Protein AF-X0YVW0-F1 (afdb_monomer_lite)

pLDDT: mean 87.07, std 10.6, range [51.91, 97.06]

Structure (mmCIF, N/CA/C/O backbone):
data_A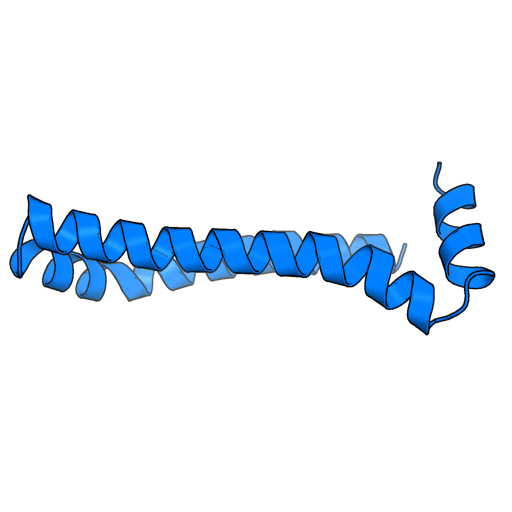F-X0YVW0-F1
#
_entry.id   AF-X0YVW0-F1
#
loop_
_atom_site.group_PDB
_atom_site.id
_atom_site.type_symbol
_atom_site.label_atom_id
_atom_site.label_alt_id
_atom_site.label_comp_id
_atom_site.label_asym_id
_atom_site.label_entity_id
_atom_site.label_seq_id
_atom_site.pdbx_PDB_ins_code
_atom_site.Cartn_x
_atom_site.Cartn_y
_atom_site.Cartn_z
_atom_site.occupancy
_atom_site.B_iso_or_equiv
_atom_site.auth_seq_id
_atom_site.auth_comp_id
_atom_site.auth_asym_id
_atom_site.auth_atom_id
_atom_site.pdbx_PDB_model_num
ATOM 1 N N . MET A 1 1 ? 22.243 6.585 -20.067 1.00 51.91 1 MET A N 1
ATOM 2 C CA . MET A 1 1 ? 21.405 5.776 -19.148 1.00 51.91 1 MET A CA 1
ATOM 3 C C . MET A 1 1 ? 20.460 4.804 -19.865 1.00 51.91 1 MET A C 1
ATOM 5 O O . MET A 1 1 ? 20.396 3.664 -19.428 1.00 51.91 1 MET A O 1
ATOM 9 N N . HIS A 1 2 ? 19.753 5.173 -20.948 1.00 53.84 2 HIS A N 1
ATOM 10 C CA . HIS A 1 2 ? 18.880 4.223 -21.676 1.00 53.84 2 HIS A CA 1
ATOM 11 C C . HIS A 1 2 ? 19.657 3.061 -22.334 1.00 53.84 2 HIS A C 1
ATOM 13 O O . HIS A 1 2 ? 19.241 1.910 -22.221 1.00 53.84 2 HIS A O 1
ATOM 19 N N . ASP A 1 3 ? 20.836 3.335 -22.901 1.00 61.22 3 ASP A N 1
ATOM 20 C CA . ASP A 1 3 ? 21.702 2.320 -23.527 1.00 61.22 3 ASP A CA 1
ATOM 21 C C . ASP A 1 3 ? 22.229 1.245 -22.567 1.00 61.22 3 ASP A C 1
ATOM 23 O O . ASP A 1 3 ? 22.425 0.102 -22.969 1.00 61.22 3 ASP A O 1
ATOM 27 N N . GLU A 1 4 ? 22.460 1.572 -21.293 1.00 64.81 4 GLU A N 1
ATOM 28 C CA . GLU A 1 4 ? 22.981 0.603 -20.320 1.00 64.81 4 GLU A CA 1
ATOM 29 C C . GLU A 1 4 ? 21.915 -0.401 -19.889 1.00 64.81 4 GLU A C 1
ATOM 31 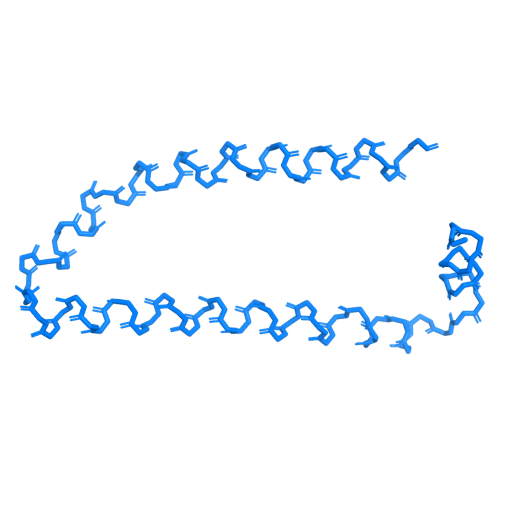O O . GLU A 1 4 ? 22.200 -1.594 -19.821 1.00 64.81 4 GLU A O 1
ATOM 36 N N . ARG A 1 5 ? 20.668 0.046 -19.670 1.00 67.56 5 ARG A N 1
ATOM 37 C CA . ARG A 1 5 ? 19.545 -0.871 -19.417 1.00 67.56 5 ARG A CA 1
ATOM 38 C C . ARG A 1 5 ? 19.285 -1.765 -20.622 1.00 67.56 5 ARG A C 1
ATOM 40 O O . ARG A 1 5 ? 19.117 -2.961 -20.435 1.00 67.56 5 ARG A O 1
ATOM 47 N N . GLN A 1 6 ? 19.295 -1.214 -21.836 1.00 66.31 6 GLN A N 1
ATOM 48 C CA . GLN A 1 6 ? 19.115 -1.991 -23.068 1.00 66.31 6 GLN A CA 1
ATOM 49 C C . GLN A 1 6 ? 20.227 -3.040 -23.235 1.00 66.31 6 GLN A C 1
ATOM 51 O O . GLN A 1 6 ? 19.934 -4.212 -23.454 1.00 66.31 6 GLN A O 1
ATOM 56 N N . LYS A 1 7 ? 21.496 -2.666 -23.015 1.00 65.31 7 LYS A N 1
ATOM 57 C CA . LYS A 1 7 ? 22.628 -3.612 -23.018 1.00 65.31 7 LYS A CA 1
ATOM 58 C C . LYS A 1 7 ? 22.524 -4.671 -21.921 1.00 65.31 7 LYS A C 1
ATOM 60 O O . LYS A 1 7 ? 22.908 -5.810 -22.169 1.00 65.31 7 LYS A O 1
ATOM 65 N N . MET A 1 8 ? 22.014 -4.321 -20.740 1.00 70.31 8 MET A N 1
ATOM 66 C CA . MET A 1 8 ? 21.820 -5.254 -19.625 1.00 70.31 8 MET A CA 1
ATOM 67 C C . MET A 1 8 ? 20.686 -6.249 -19.912 1.00 70.31 8 MET A C 1
ATOM 69 O O . MET A 1 8 ? 20.859 -7.443 -19.694 1.00 70.31 8 MET A O 1
ATOM 73 N N . LEU A 1 9 ? 19.562 -5.776 -20.461 1.00 73.94 9 LEU A N 1
ATOM 74 C CA . LEU A 1 9 ? 18.433 -6.617 -20.873 1.00 73.94 9 LEU A CA 1
ATOM 75 C C . LEU A 1 9 ? 18.798 -7.542 -22.051 1.00 73.94 9 LEU A C 1
ATOM 77 O O . LEU A 1 9 ? 18.309 -8.666 -22.108 1.00 73.94 9 LEU A O 1
ATOM 81 N N . ALA A 1 10 ? 19.653 -7.082 -22.974 1.00 69.19 10 ALA A N 1
ATOM 82 C CA . ALA A 1 10 ? 20.040 -7.825 -24.176 1.00 69.19 10 ALA A CA 1
ATOM 83 C C . ALA A 1 10 ? 21.198 -8.823 -23.969 1.00 69.19 10 ALA A C 1
ATOM 85 O O . ALA A 1 10 ? 21.259 -9.817 -24.688 1.00 69.19 10 ALA A O 1
ATOM 86 N N . ASN A 1 11 ? 22.119 -8.574 -23.024 1.00 68.88 11 ASN A N 1
ATOM 87 C CA . ASN A 1 11 ? 23.340 -9.383 -22.857 1.00 68.88 11 ASN A CA 1
ATOM 88 C C . ASN A 1 11 ? 23.403 -10.218 -21.562 1.00 68.88 11 ASN A C 1
ATOM 90 O O . ASN A 1 11 ? 24.230 -11.129 -21.486 1.00 68.88 11 ASN A O 1
ATOM 94 N N . GLU A 1 12 ? 22.590 -9.944 -20.531 1.00 75.69 12 GLU A N 1
ATOM 95 C CA . GLU A 1 12 ? 22.568 -10.793 -19.327 1.00 75.69 12 GLU A CA 1
ATOM 96 C C . GLU A 1 12 ? 21.730 -12.068 -19.538 1.00 75.69 12 GLU A C 1
ATOM 98 O O . GLU A 1 12 ? 20.722 -12.086 -20.244 1.00 75.69 12 GLU A O 1
ATOM 103 N N . ARG A 1 13 ? 22.121 -13.164 -18.870 1.00 80.44 13 ARG A N 1
ATOM 104 C CA . ARG A 1 13 ? 21.315 -14.393 -18.830 1.00 80.44 13 ARG A CA 1
ATOM 105 C C . ARG A 1 13 ? 19.960 -14.093 -18.188 1.00 80.44 13 ARG A C 1
ATOM 107 O O 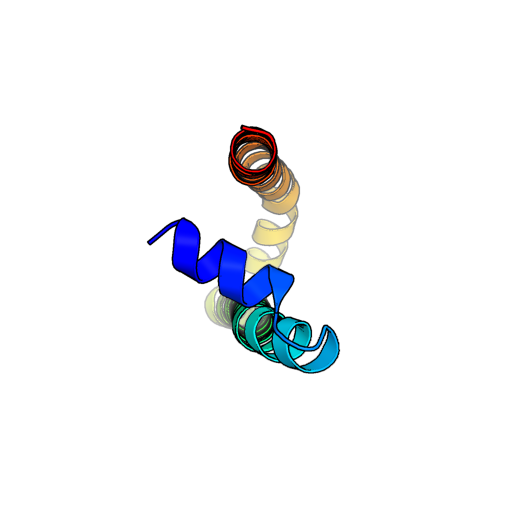. ARG A 1 13 ? 19.915 -13.557 -17.082 1.00 80.44 13 ARG A O 1
ATOM 114 N N . ILE A 1 14 ? 18.880 -14.543 -18.832 1.00 79.88 14 ILE A N 1
ATOM 115 C CA . ILE A 1 14 ? 17.483 -14.336 -18.402 1.00 79.88 14 ILE A CA 1
ATOM 116 C C . ILE A 1 14 ? 17.296 -14.625 -16.903 1.00 79.88 14 ILE A C 1
ATOM 118 O O . ILE A 1 14 ? 16.669 -13.840 -16.204 1.00 79.88 14 ILE A O 1
ATOM 122 N N . GLY A 1 15 ? 17.899 -15.700 -16.380 1.00 79.62 15 GLY A N 1
ATOM 123 C CA . GLY A 1 15 ? 17.814 -16.048 -14.957 1.00 79.62 15 GLY A CA 1
ATOM 124 C C . GLY A 1 15 ? 18.394 -14.985 -14.012 1.00 79.62 15 GLY A C 1
ATOM 125 O O . GLY A 1 15 ? 17.746 -14.623 -13.035 1.00 79.62 15 GLY A O 1
ATOM 126 N N . THR A 1 16 ? 19.581 -14.447 -14.304 1.00 81.94 16 THR A N 1
ATOM 127 C CA . THR A 1 16 ? 20.221 -13.403 -13.482 1.00 81.94 16 THR A CA 1
ATOM 128 C C . THR A 1 16 ? 19.425 -12.104 -13.533 1.00 81.94 16 THR A C 1
ATOM 130 O O . THR A 1 16 ? 19.200 -11.468 -12.505 1.00 81.94 16 THR A O 1
ATOM 133 N N . LEU A 1 17 ? 18.940 -11.754 -14.723 1.00 82.75 17 LEU A N 1
ATOM 134 C CA . LEU A 1 17 ? 18.162 -10.547 -14.956 1.00 82.75 17 LEU A CA 1
ATOM 135 C C . LEU A 1 17 ? 16.805 -10.593 -14.237 1.00 82.75 17 LEU A C 1
ATOM 137 O O . LEU A 1 17 ? 16.411 -9.617 -13.595 1.00 82.75 17 LEU A O 1
ATOM 141 N N . LEU A 1 18 ? 16.128 -11.746 -14.285 1.00 84.88 18 LEU A N 1
ATOM 142 C CA . LEU A 1 18 ? 14.900 -11.992 -13.535 1.00 84.88 18 LEU A CA 1
ATOM 143 C C . LEU A 1 18 ? 15.138 -11.830 -12.040 1.00 84.88 18 LEU A C 1
ATOM 145 O O . LEU A 1 18 ? 14.403 -11.083 -11.413 1.00 84.88 18 LEU A O 1
ATOM 149 N N . TRP A 1 19 ? 16.176 -12.439 -11.466 1.00 87.88 19 TRP A N 1
ATOM 150 C CA . TRP A 1 19 ? 16.473 -12.269 -10.040 1.00 87.88 19 TRP A CA 1
ATOM 151 C C . TRP A 1 19 ? 16.789 -10.814 -9.673 1.00 87.88 19 TRP A C 1
ATOM 153 O O . TRP A 1 19 ? 16.278 -10.317 -8.672 1.00 87.88 19 TRP A O 1
ATOM 163 N N . LYS A 1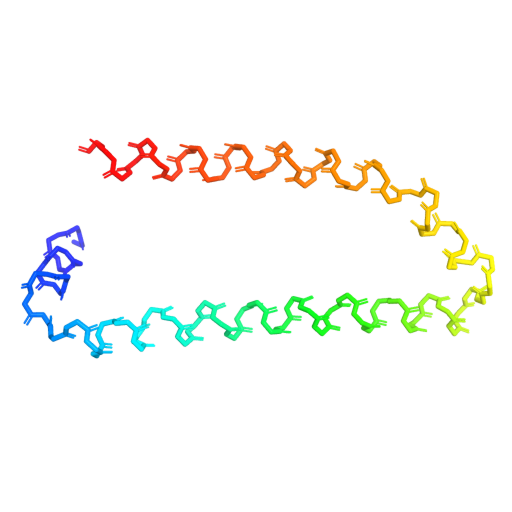 20 ? 17.559 -10.104 -10.502 1.00 84.62 20 LYS A N 1
ATOM 164 C CA . LYS A 1 20 ? 17.961 -8.703 -10.281 1.00 84.62 20 LYS A CA 1
ATOM 165 C C . LYS A 1 20 ? 16.779 -7.724 -10.296 1.00 84.62 20 LYS A C 1
ATOM 167 O O . LYS A 1 20 ? 16.839 -6.699 -9.623 1.00 84.62 20 LYS A O 1
ATOM 172 N N . LEU A 1 21 ? 15.713 -8.038 -11.035 1.00 87.44 21 LEU A N 1
ATOM 173 C CA . LEU A 1 21 ? 14.486 -7.232 -11.112 1.00 87.44 21 LEU A CA 1
ATOM 174 C C . LEU A 1 21 ? 13.383 -7.730 -10.163 1.00 87.44 21 LEU A C 1
ATOM 176 O O . LEU A 1 21 ? 12.705 -6.928 -9.523 1.00 87.44 21 LEU A O 1
ATOM 180 N N . ALA A 1 22 ? 13.213 -9.045 -10.042 1.00 89.19 22 ALA A N 1
ATOM 181 C CA . ALA A 1 22 ? 12.156 -9.667 -9.253 1.00 89.19 22 ALA A CA 1
ATOM 182 C C . ALA A 1 22 ? 12.426 -9.609 -7.748 1.00 89.19 22 ALA A C 1
ATOM 184 O O . ALA A 1 22 ? 11.471 -9.468 -6.994 1.00 89.19 22 ALA A O 1
ATOM 185 N N . LEU A 1 23 ? 13.684 -9.667 -7.288 1.00 92.31 23 LEU A N 1
ATOM 186 C CA . LEU A 1 23 ? 13.999 -9.485 -5.863 1.00 92.31 23 LEU A CA 1
ATOM 187 C C . LEU A 1 23 ? 13.543 -8.123 -5.328 1.00 92.31 23 LEU A C 1
ATOM 189 O O . LEU A 1 23 ? 12.763 -8.107 -4.377 1.00 92.31 23 LEU A O 1
ATOM 193 N N . PRO A 1 24 ? 13.973 -6.983 -5.903 1.00 89.69 24 PRO A N 1
ATOM 194 C CA . PRO A 1 24 ? 13.554 -5.683 -5.392 1.00 89.69 24 PRO A CA 1
ATOM 195 C C . PRO A 1 24 ? 12.042 -5.466 -5.531 1.00 89.69 24 PRO A C 1
ATOM 197 O O . PRO A 1 24 ? 11.418 -4.957 -4.601 1.00 89.69 24 PRO A O 1
ATOM 200 N N . ALA A 1 25 ? 11.432 -5.910 -6.637 1.00 92.19 25 ALA A N 1
ATOM 201 C CA . ALA A 1 25 ? 9.979 -5.849 -6.801 1.00 92.19 25 ALA A CA 1
ATOM 202 C C . ALA A 1 25 ? 9.243 -6.708 -5.755 1.00 92.19 25 ALA A C 1
ATOM 204 O O . ALA A 1 25 ? 8.299 -6.244 -5.119 1.00 92.19 25 ALA A O 1
ATOM 205 N N . GLY A 1 26 ? 9.710 -7.936 -5.525 1.00 95.31 26 GLY A N 1
ATOM 206 C CA . GLY A 1 26 ? 9.137 -8.875 -4.565 1.00 95.31 26 GLY A CA 1
ATOM 207 C C . GLY A 1 26 ? 9.250 -8.390 -3.122 1.00 95.31 26 GLY A C 1
ATOM 208 O O . GLY A 1 26 ? 8.276 -8.477 -2.380 1.00 95.31 26 GLY A O 1
ATOM 209 N N . ILE A 1 27 ? 10.388 -7.804 -2.734 1.00 96.12 27 ILE A N 1
ATOM 210 C CA . ILE A 1 27 ? 10.552 -7.175 -1.414 1.00 96.12 27 ILE A CA 1
ATOM 211 C C . ILE A 1 27 ? 9.565 -6.013 -1.256 1.00 96.12 27 ILE A C 1
ATOM 213 O O . ILE A 1 27 ? 8.908 -5.910 -0.223 1.00 96.12 27 ILE A O 1
ATOM 217 N N . GLY A 1 28 ? 9.408 -5.173 -2.284 1.00 95.25 28 GLY A N 1
ATOM 218 C CA . GLY A 1 28 ? 8.431 -4.082 -2.266 1.00 95.25 28 GLY A CA 1
ATOM 219 C C . GLY A 1 28 ? 6.999 -4.584 -2.060 1.00 95.25 28 GLY A C 1
ATOM 220 O O . GLY A 1 28 ? 6.281 -4.080 -1.196 1.00 95.25 28 GLY A O 1
ATOM 221 N N . MET A 1 29 ? 6.608 -5.632 -2.788 1.00 95.12 29 MET A N 1
ATOM 222 C CA . MET A 1 29 ? 5.294 -6.263 -2.626 1.00 95.12 29 MET A CA 1
ATOM 223 C C . MET A 1 29 ? 5.122 -6.909 -1.245 1.00 95.12 29 MET A C 1
ATOM 225 O O . MET A 1 29 ? 4.046 -6.818 -0.656 1.00 95.12 29 MET A O 1
ATOM 229 N N . PHE A 1 30 ? 6.176 -7.513 -0.696 1.00 96.56 30 PHE A N 1
ATOM 230 C CA . PHE A 1 30 ? 6.158 -8.109 0.638 1.00 96.56 30 PHE A CA 1
ATOM 231 C C . PHE A 1 30 ? 5.954 -7.058 1.735 1.00 96.56 30 PHE A C 1
ATOM 233 O O . PHE A 1 30 ? 5.089 -7.221 2.595 1.00 96.56 30 PHE A O 1
ATOM 240 N N . VAL A 1 31 ? 6.690 -5.944 1.677 1.00 96.75 31 VAL A N 1
ATOM 241 C CA . VAL A 1 31 ? 6.528 -4.829 2.624 1.00 96.75 31 VAL A CA 1
ATOM 242 C C . VAL A 1 31 ? 5.128 -4.222 2.513 1.00 96.75 31 VAL A C 1
ATOM 244 O O . VAL A 1 31 ? 4.502 -3.936 3.531 1.00 96.75 31 VAL A O 1
ATOM 247 N N . MET A 1 32 ? 4.596 -4.085 1.296 1.00 94.56 32 MET A N 1
ATOM 248 C CA . MET A 1 32 ? 3.229 -3.606 1.080 1.00 94.56 32 MET A CA 1
ATOM 249 C C . MET A 1 32 ? 2.182 -4.552 1.688 1.00 94.56 32 MET A C 1
ATOM 251 O O . MET A 1 32 ? 1.217 -4.095 2.300 1.00 94.56 32 MET A O 1
ATOM 255 N N . ALA A 1 33 ? 2.365 -5.867 1.569 1.00 94.56 33 ALA A N 1
ATOM 256 C CA . ALA A 1 33 ? 1.482 -6.838 2.211 1.00 94.56 33 ALA A CA 1
ATOM 257 C C . ALA A 1 33 ? 1.556 -6.743 3.745 1.00 94.56 33 ALA A C 1
ATOM 259 O O . ALA A 1 33 ? 0.518 -6.715 4.406 1.00 94.56 33 ALA A O 1
ATOM 260 N N . LEU A 1 34 ? 2.764 -6.611 4.309 1.00 97.06 34 LEU A N 1
ATOM 261 C CA . LEU A 1 34 ? 2.948 -6.400 5.748 1.00 97.06 34 LEU A CA 1
ATOM 262 C C . LEU A 1 34 ? 2.269 -5.117 6.233 1.00 97.06 34 LEU A C 1
ATOM 264 O O . LEU A 1 34 ? 1.630 -5.142 7.281 1.00 97.06 34 LEU A O 1
ATOM 268 N N . TYR A 1 35 ? 2.354 -4.026 5.467 1.00 93.81 35 TYR A N 1
ATOM 269 C CA . TYR A 1 35 ? 1.658 -2.778 5.782 1.00 93.81 35 TYR A CA 1
ATOM 270 C C . TYR A 1 35 ? 0.146 -2.996 5.931 1.00 93.81 35 TYR A C 1
ATOM 272 O O . TYR A 1 35 ? -0.417 -2.588 6.939 1.00 93.81 35 TYR A O 1
ATOM 280 N N . ASN A 1 36 ? -0.494 -3.711 5.000 1.00 91.75 36 ASN A N 1
ATOM 281 C CA . ASN A 1 36 ? -1.935 -3.993 5.079 1.00 91.75 36 ASN A CA 1
ATOM 282 C C . ASN A 1 36 ? -2.307 -4.840 6.312 1.00 91.75 36 ASN A C 1
ATOM 284 O O . ASN A 1 36 ? -3.338 -4.605 6.947 1.00 91.75 36 ASN A O 1
ATOM 288 N N . VAL A 1 37 ? -1.469 -5.821 6.669 1.00 93.81 37 VAL A N 1
ATOM 289 C CA . VAL A 1 37 ? -1.682 -6.665 7.858 1.00 93.81 37 VAL A CA 1
ATOM 290 C C . VAL A 1 37 ? -1.553 -5.840 9.136 1.00 93.81 37 VAL A C 1
ATOM 292 O O . VAL A 1 37 ? -2.428 -5.901 9.999 1.00 93.81 37 VAL A O 1
ATOM 295 N N . VAL A 1 38 ? -0.478 -5.059 9.254 1.00 94.81 38 VAL A N 1
ATOM 296 C CA . VAL A 1 38 ? -0.225 -4.209 10.422 1.00 94.81 38 VAL A CA 1
ATOM 297 C C . VAL A 1 38 ? -1.320 -3.154 10.561 1.00 94.81 38 VAL A C 1
ATOM 299 O O . VAL A 1 38 ? -1.841 -2.994 11.658 1.00 94.81 38 VAL A O 1
ATOM 302 N N . ASP A 1 39 ? -1.726 -2.501 9.472 1.00 91.38 39 ASP A N 1
ATOM 303 C CA . ASP A 1 39 ? -2.806 -1.508 9.462 1.00 91.38 39 ASP A CA 1
ATOM 304 C C . ASP A 1 39 ? -4.120 -2.092 10.006 1.00 91.38 39 ASP A C 1
ATOM 306 O O . ASP A 1 39 ? -4.709 -1.557 10.946 1.00 91.38 39 ASP A O 1
ATOM 310 N N . THR A 1 40 ? -4.511 -3.274 9.522 1.00 88.50 40 THR A N 1
ATOM 311 C CA . THR A 1 40 ? -5.732 -3.953 9.984 1.00 88.50 40 THR A CA 1
ATOM 312 C C . THR A 1 40 ? -5.647 -4.350 11.462 1.00 88.50 40 THR A C 1
ATOM 314 O O . THR A 1 40 ? -6.619 -4.177 12.202 1.00 88.50 40 THR A O 1
ATOM 317 N N . ILE A 1 41 ? -4.496 -4.862 11.920 1.00 92.00 41 ILE A N 1
ATOM 318 C CA . ILE A 1 41 ? -4.283 -5.225 13.333 1.00 92.00 41 ILE A CA 1
ATOM 319 C C . ILE A 1 41 ? -4.347 -3.981 14.222 1.00 92.00 41 ILE A C 1
ATOM 321 O O . ILE A 1 41 ? -5.033 -4.002 15.243 1.00 92.00 41 ILE A O 1
ATOM 325 N N . PHE A 1 42 ? -3.677 -2.895 13.833 1.00 92.94 42 PHE A N 1
ATOM 326 C CA . PHE A 1 42 ? -3.685 -1.640 14.583 1.00 92.94 42 PHE A CA 1
ATOM 327 C C . PHE A 1 42 ? -5.092 -1.055 14.669 1.00 92.94 42 PHE A C 1
ATOM 329 O O . PHE A 1 42 ? -5.536 -0.699 15.759 1.00 92.94 42 PHE A O 1
ATOM 336 N N . ILE A 1 43 ? -5.831 -1.011 13.560 1.00 90.00 43 ILE A N 1
ATOM 337 C CA . ILE A 1 43 ? -7.218 -0.528 13.553 1.00 90.00 43 ILE A CA 1
ATOM 338 C C . ILE A 1 43 ? -8.101 -1.424 14.429 1.00 90.00 43 ILE A C 1
ATOM 340 O O . ILE A 1 43 ? -8.893 -0.921 15.228 1.00 90.00 43 ILE A O 1
ATOM 344 N N . GLY A 1 44 ? -7.922 -2.744 14.349 1.00 89.69 44 GLY A N 1
ATOM 345 C CA . GLY A 1 44 ? -8.627 -3.704 15.195 1.00 89.69 44 GLY A CA 1
ATOM 346 C C . GLY A 1 44 ? -8.318 -3.556 16.687 1.00 89.69 44 GLY A C 1
ATOM 347 O O . GLY A 1 44 ? -9.213 -3.735 17.506 1.00 89.69 44 GLY A O 1
ATOM 348 N N . GLN A 1 45 ? -7.089 -3.195 17.060 1.00 89.88 45 GLN A N 1
ATOM 349 C CA . GLN A 1 45 ? -6.694 -2.998 18.459 1.00 89.88 45 GLN A CA 1
ATOM 350 C C . GLN A 1 45 ? -7.084 -1.620 19.010 1.00 89.88 45 GLN A C 1
ATOM 352 O O . GLN A 1 45 ? -7.475 -1.521 20.170 1.00 89.88 45 GLN A O 1
ATOM 357 N N . VAL A 1 46 ? -6.982 -0.562 18.200 1.00 86.06 46 VAL A N 1
ATOM 358 C CA . VAL A 1 46 ? -7.226 0.827 18.627 1.00 86.06 46 VAL A CA 1
ATOM 359 C C . VAL A 1 46 ? -8.712 1.186 18.577 1.00 86.06 46 VAL A C 1
ATOM 361 O O . VAL A 1 46 ? -9.210 1.863 19.473 1.00 86.06 46 VAL A O 1
ATOM 364 N N . VAL A 1 47 ? -9.427 0.744 17.540 1.00 88.00 47 VAL A N 1
ATOM 365 C CA . VAL A 1 47 ? -10.840 1.099 17.299 1.00 88.00 47 VAL A CA 1
ATOM 366 C C . VAL A 1 47 ? -11.779 -0.080 17.579 1.00 88.00 47 VAL A C 1
ATOM 368 O O . VAL A 1 47 ? -12.971 0.111 17.828 1.00 88.00 47 VAL A O 1
ATOM 371 N N . GLY A 1 48 ? -11.270 -1.314 17.570 1.00 87.44 48 GLY A N 1
ATOM 372 C CA . GLY A 1 48 ? -12.086 -2.507 17.781 1.00 87.44 48 GLY A CA 1
ATOM 373 C C . GLY A 1 48 ? -12.907 -2.891 16.549 1.00 87.44 48 GLY A C 1
ATOM 374 O O . GLY A 1 48 ? -12.639 -2.479 15.418 1.00 87.44 48 GLY A O 1
ATOM 375 N N . THR A 1 49 ? -13.959 -3.677 16.770 1.00 89.75 49 THR A N 1
ATOM 376 C CA . THR A 1 49 ? -14.818 -4.236 15.711 1.00 89.75 49 THR A CA 1
ATOM 377 C C . THR A 1 49 ? -15.461 -3.166 14.820 1.00 89.75 49 THR A C 1
ATOM 379 O O . THR A 1 49 ? -15.645 -3.389 13.625 1.00 89.75 49 THR A O 1
ATOM 382 N N . LEU A 1 50 ? -15.756 -1.984 15.373 1.00 90.44 50 LEU A N 1
ATOM 383 C CA . LEU A 1 50 ? -16.298 -0.841 14.627 1.00 90.44 50 LEU A CA 1
ATOM 384 C C . LEU A 1 50 ? -15.318 -0.321 13.563 1.00 90.44 50 LEU A C 1
ATOM 386 O O . LEU A 1 50 ? -15.746 0.030 12.465 1.00 90.44 50 LEU A O 1
ATOM 390 N N . GLY A 1 51 ? -14.013 -0.323 13.849 1.00 88.50 51 GLY A N 1
ATOM 391 C CA . GLY A 1 51 ? -12.984 0.096 12.892 1.00 88.50 51 GLY A CA 1
ATOM 392 C C . GLY A 1 51 ? -12.859 -0.870 11.717 1.00 88.50 51 GLY A C 1
ATOM 393 O O . GLY A 1 51 ? -12.809 -0.447 10.565 1.00 88.50 51 GLY A O 1
ATOM 394 N N . ILE A 1 52 ? -12.907 -2.174 11.996 1.00 89.44 52 ILE A N 1
ATOM 395 C CA . ILE A 1 52 ? -12.870 -3.222 10.963 1.00 89.44 52 ILE A CA 1
ATOM 396 C C . ILE A 1 52 ? -14.141 -3.187 10.094 1.00 89.44 52 ILE A C 1
ATOM 398 O O . ILE A 1 52 ? -14.073 -3.337 8.869 1.00 89.44 52 ILE A O 1
ATOM 402 N N . ALA A 1 53 ? -15.305 -2.929 10.698 1.00 91.31 53 ALA A N 1
ATOM 403 C CA . ALA A 1 53 ? -16.543 -2.721 9.951 1.00 91.31 53 ALA A CA 1
ATOM 404 C C . ALA A 1 53 ? -16.446 -1.488 9.032 1.00 91.31 53 ALA A C 1
ATOM 406 O O . ALA A 1 53 ? -16.822 -1.560 7.862 1.00 91.31 53 ALA A O 1
ATOM 407 N N . GLY A 1 54 ? -15.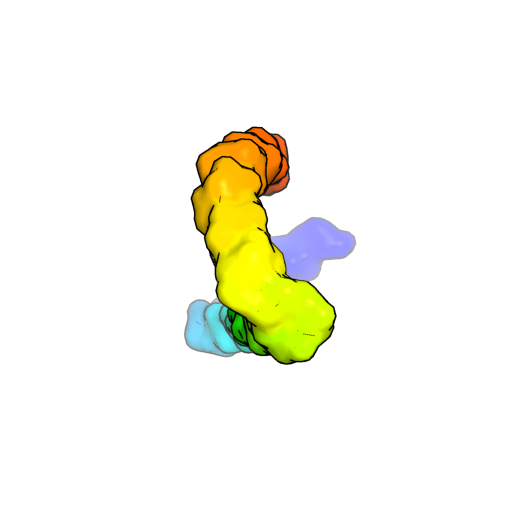869 -0.388 9.528 1.00 91.25 54 GLY A N 1
ATOM 408 C CA . GLY A 1 54 ? -15.594 0.814 8.737 1.00 91.25 54 GLY A CA 1
ATOM 409 C C . GLY A 1 54 ? -14.673 0.551 7.542 1.00 91.25 54 GLY A C 1
ATOM 410 O O . GLY A 1 54 ? -15.001 0.955 6.426 1.00 91.25 54 GLY A O 1
ATOM 411 N N . LEU A 1 55 ? -13.578 -0.194 7.740 1.00 90.44 55 LEU A N 1
ATOM 412 C CA . LEU A 1 55 ? -12.678 -0.615 6.655 1.00 90.44 55 LEU A CA 1
ATOM 413 C C . LEU A 1 55 ? -13.432 -1.349 5.541 1.00 90.44 55 LEU A C 1
ATOM 415 O O . LEU A 1 55 ? -13.254 -1.051 4.362 1.00 90.44 55 LEU A O 1
ATOM 419 N N . THR A 1 56 ? -14.323 -2.265 5.917 1.00 89.75 56 THR A N 1
ATOM 420 C CA . THR A 1 56 ? -15.109 -3.055 4.958 1.00 89.75 56 THR A CA 1
ATOM 421 C C . THR A 1 56 ? -16.061 -2.178 4.139 1.00 89.75 56 THR A C 1
ATOM 423 O O . THR A 1 56 ? -16.218 -2.390 2.938 1.00 89.75 56 THR A O 1
ATOM 426 N N . ILE A 1 57 ? -16.669 -1.162 4.763 1.00 95.06 57 ILE A N 1
ATOM 427 C CA . ILE A 1 57 ? -17.569 -0.215 4.084 1.00 95.06 57 ILE A CA 1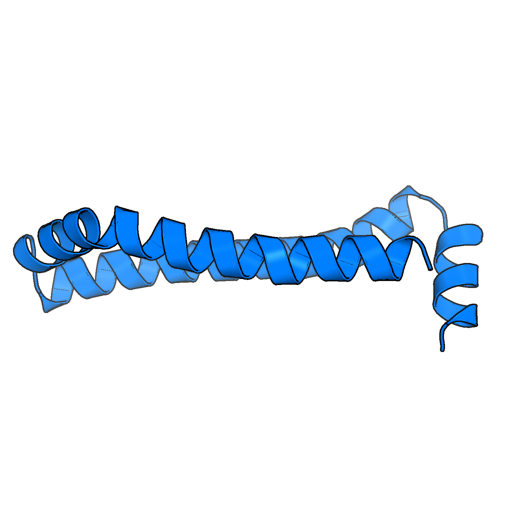
ATOM 428 C C . ILE A 1 57 ? -16.799 0.688 3.113 1.00 95.06 57 ILE A C 1
ATOM 430 O O . ILE A 1 57 ? -17.303 1.004 2.037 1.00 95.06 57 ILE A O 1
ATOM 434 N N . VAL A 1 58 ? -15.582 1.103 3.474 1.00 93.94 58 VAL A N 1
ATOM 435 C CA . VAL A 1 58 ? -14.741 1.986 2.646 1.00 93.94 58 VAL A CA 1
ATOM 436 C C . VAL A 1 58 ? -14.039 1.225 1.514 1.00 93.94 58 VAL A C 1
ATOM 438 O O . VAL A 1 58 ? -13.688 1.822 0.493 1.00 93.94 58 VAL A O 1
ATOM 441 N N . PHE A 1 59 ? -13.895 -0.095 1.634 1.00 92.75 59 PHE A N 1
ATOM 442 C CA . PHE A 1 59 ? -13.190 -0.949 0.677 1.00 92.75 59 PHE A CA 1
ATOM 443 C C . PHE A 1 59 ? -13.556 -0.723 -0.810 1.00 92.75 59 PHE A C 1
ATOM 445 O O . PHE A 1 59 ? -12.641 -0.623 -1.632 1.00 92.75 59 PHE A O 1
ATOM 452 N N . PRO A 1 60 ? -14.836 -0.549 -1.208 1.00 94.69 60 PRO A N 1
ATOM 453 C CA . PRO A 1 60 ? -15.192 -0.274 -2.603 1.00 94.69 60 PRO A CA 1
ATOM 454 C C . PRO A 1 60 ? -14.608 1.044 -3.130 1.00 94.69 60 PRO A C 1
ATOM 456 O O . PRO A 1 60 ? -14.158 1.116 -4.274 1.00 94.69 60 PRO A O 1
ATOM 459 N N . ILE A 1 61 ? -14.572 2.085 -2.294 1.00 96.44 61 ILE A N 1
ATOM 460 C CA . ILE A 1 61 ? -13.987 3.385 -2.648 1.00 96.44 61 ILE A CA 1
ATOM 461 C C . ILE A 1 61 ? -12.474 3.235 -2.812 1.00 96.44 61 ILE A C 1
ATOM 463 O O . ILE A 1 61 ? -11.893 3.760 -3.763 1.00 96.44 61 ILE A O 1
ATOM 467 N N . GLN A 1 62 ? -11.839 2.464 -1.930 1.00 93.62 62 GLN A N 1
ATOM 468 C CA . GLN A 1 62 ? -10.411 2.182 -2.012 1.00 93.62 62 GLN A CA 1
ATOM 469 C C . GLN A 1 62 ? -10.048 1.470 -3.323 1.00 93.62 62 GLN A C 1
ATOM 471 O O . GLN A 1 62 ? -9.092 1.877 -3.981 1.00 93.62 62 GLN A O 1
ATOM 476 N N . ILE A 1 63 ? -10.847 0.488 -3.760 1.00 94.94 63 ILE A N 1
ATOM 477 C CA . ILE A 1 63 ? -10.662 -0.184 -5.058 1.00 94.94 63 ILE A CA 1
ATOM 478 C C . ILE A 1 63 ? -10.756 0.810 -6.223 1.00 94.94 63 ILE A C 1
ATOM 480 O O . ILE A 1 63 ? -9.940 0.739 -7.140 1.00 94.94 63 ILE A O 1
ATOM 484 N N . LEU A 1 64 ? -11.703 1.752 -6.198 1.00 96.75 64 LEU A N 1
ATOM 485 C CA . LEU A 1 64 ? -11.837 2.762 -7.257 1.00 96.75 64 LEU A CA 1
ATOM 486 C C . LEU A 1 64 ? -10.607 3.676 -7.343 1.00 96.75 64 LEU A C 1
ATOM 488 O O . LEU A 1 64 ? -10.086 3.929 -8.435 1.00 96.75 64 LEU A O 1
ATOM 492 N N . VAL A 1 65 ? -10.101 4.138 -6.199 1.00 96.19 65 VAL A N 1
ATOM 493 C CA . VAL A 1 65 ? -8.883 4.961 -6.143 1.00 96.19 65 VAL A CA 1
ATOM 494 C C . VAL A 1 65 ? -7.671 4.165 -6.632 1.00 96.19 65 VAL A C 1
ATOM 496 O O . VAL A 1 65 ? -6.901 4.647 -7.462 1.00 96.19 65 VAL A O 1
ATOM 499 N N . MET A 1 66 ? -7.524 2.916 -6.188 1.00 94.19 66 MET A N 1
ATOM 500 C CA . MET A 1 66 ? -6.419 2.058 -6.616 1.00 94.19 66 MET A CA 1
ATOM 501 C C . MET A 1 66 ? -6.493 1.755 -8.118 1.00 94.19 66 MET A C 1
ATOM 503 O O . MET A 1 66 ? -5.482 1.826 -8.811 1.00 94.19 66 MET A O 1
ATOM 507 N N . GLY A 1 67 ? -7.690 1.475 -8.637 1.00 95.69 67 GLY A N 1
ATOM 508 C CA . GLY A 1 67 ? -7.929 1.181 -10.049 1.00 95.69 67 GLY A CA 1
ATOM 509 C C . GLY A 1 67 ? -7.596 2.357 -10.965 1.00 95.69 67 GLY A C 1
ATOM 510 O O . GLY A 1 67 ? -6.935 2.172 -11.987 1.00 95.69 67 GLY A O 1
ATOM 511 N N . THR A 1 68 ? -7.975 3.578 -10.582 1.00 96.62 68 THR A N 1
ATOM 512 C CA . THR A 1 68 ? -7.609 4.784 -11.348 1.00 96.62 68 THR A CA 1
ATOM 513 C C . THR A 1 68 ? -6.101 5.043 -11.309 1.00 96.62 68 THR A C 1
ATOM 515 O O . THR A 1 68 ? -5.500 5.313 -12.351 1.00 96.62 68 THR A O 1
ATOM 518 N N . GLY A 1 69 ? -5.461 4.860 -10.151 1.00 94.94 69 GLY A N 1
ATOM 519 C CA . GLY A 1 69 ? -4.004 4.936 -10.020 1.00 94.94 69 GLY A CA 1
ATOM 520 C C . GLY A 1 69 ? -3.272 3.898 -10.878 1.00 94.94 69 GLY A C 1
ATOM 521 O O . GLY A 1 69 ? -2.309 4.236 -11.568 1.00 94.94 69 GLY A O 1
ATOM 522 N N . MET A 1 70 ? -3.751 2.651 -10.901 1.00 94.75 70 MET A N 1
ATOM 523 C CA . MET A 1 70 ? -3.184 1.589 -11.738 1.00 94.75 70 MET A CA 1
ATOM 524 C C . MET A 1 70 ? -3.364 1.864 -13.228 1.00 94.75 70 MET A C 1
ATOM 526 O O . MET A 1 70 ? -2.419 1.648 -13.986 1.00 94.75 70 MET A O 1
ATOM 530 N N . LEU A 1 71 ? -4.530 2.363 -13.654 1.00 94.81 71 LEU A N 1
ATOM 531 C CA . LEU A 1 71 ? -4.751 2.744 -15.052 1.00 94.81 71 LEU A CA 1
ATOM 532 C C . LEU A 1 71 ? -3.712 3.760 -15.522 1.00 94.81 71 LEU A C 1
ATOM 534 O O . LEU A 1 71 ? -3.130 3.587 -16.590 1.00 94.81 71 LEU A O 1
ATOM 538 N N . ILE A 1 72 ? -3.442 4.784 -14.714 1.00 95.50 72 ILE A N 1
ATOM 539 C CA . ILE A 1 72 ? -2.463 5.818 -15.059 1.00 95.50 72 ILE A CA 1
ATOM 540 C C . ILE A 1 72 ? -1.036 5.262 -14.978 1.00 95.50 72 ILE A C 1
ATOM 542 O O . ILE A 1 72 ? -0.256 5.439 -15.912 1.00 95.50 72 ILE A O 1
ATOM 546 N N . GLY A 1 73 ? -0.685 4.566 -13.894 1.00 93.12 73 GLY A N 1
ATOM 547 C CA . GLY A 1 73 ? 0.674 4.073 -13.666 1.00 93.12 73 GLY A CA 1
ATOM 548 C C . GLY A 1 73 ? 1.089 2.988 -14.658 1.00 93.12 73 GLY A C 1
ATOM 549 O O . GLY A 1 73 ? 2.094 3.127 -15.356 1.00 93.12 73 GLY A O 1
ATOM 550 N N . ILE A 1 74 ? 0.300 1.916 -14.756 1.00 93.00 74 ILE A N 1
ATOM 551 C CA . ILE A 1 74 ? 0.588 0.789 -15.651 1.00 93.00 74 ILE A CA 1
ATOM 552 C C . ILE A 1 74 ? 0.324 1.191 -17.105 1.00 93.00 74 ILE A C 1
ATOM 554 O O . ILE A 1 74 ? 1.126 0.861 -17.979 1.00 93.00 74 ILE A O 1
ATOM 558 N N . GLY A 1 75 ? -0.748 1.942 -17.377 1.00 91.50 75 GLY A N 1
ATOM 559 C CA . GLY A 1 75 ? -1.047 2.439 -18.723 1.00 91.50 75 GLY A CA 1
ATOM 560 C C . GLY A 1 75 ? 0.041 3.376 -19.252 1.00 91.50 75 GLY A C 1
ATOM 561 O O . GLY A 1 75 ? 0.512 3.197 -20.375 1.00 91.50 75 GLY A O 1
ATOM 562 N N . GLY A 1 76 ? 0.521 4.309 -18.425 1.00 92.81 76 GLY A N 1
ATOM 563 C CA . GLY A 1 76 ? 1.637 5.194 -18.765 1.00 92.81 76 GLY A CA 1
ATOM 564 C C . GLY A 1 76 ? 2.950 4.437 -18.976 1.00 92.81 76 GLY A C 1
ATOM 565 O O . GLY A 1 76 ? 3.630 4.652 -19.979 1.00 92.81 76 GLY A O 1
ATOM 566 N N . ALA A 1 77 ? 3.279 3.488 -18.094 1.00 89.50 77 ALA A N 1
ATOM 567 C CA . ALA A 1 77 ? 4.452 2.628 -18.266 1.00 89.50 77 ALA A CA 1
ATOM 568 C C . ALA A 1 77 ? 4.372 1.783 -19.551 1.00 89.50 77 ALA A C 1
ATOM 570 O O . ALA A 1 77 ? 5.383 1.590 -20.225 1.00 89.50 77 ALA A O 1
ATOM 571 N N . SER A 1 78 ? 3.175 1.316 -19.923 1.00 91.00 78 SER A N 1
ATOM 572 C CA . SER A 1 78 ? 2.945 0.567 -21.162 1.00 91.00 78 SER A CA 1
ATOM 573 C C . SER A 1 78 ? 3.190 1.420 -22.409 1.00 91.00 78 SER A C 1
ATOM 575 O O . SER A 1 78 ? 3.811 0.937 -23.357 1.00 91.00 78 SER A O 1
ATOM 577 N N . LEU A 1 79 ? 2.764 2.688 -22.397 1.00 90.38 79 LEU A N 1
ATOM 578 C CA . LEU A 1 79 ? 3.045 3.634 -23.481 1.00 90.38 79 LEU A CA 1
ATOM 579 C C . LEU A 1 79 ? 4.549 3.906 -23.609 1.00 90.38 79 LEU A C 1
ATOM 581 O O . LEU A 1 79 ? 5.084 3.783 -24.706 1.00 90.38 79 LEU A O 1
ATOM 585 N N . ILE A 1 80 ? 5.236 4.182 -22.493 1.00 87.69 80 ILE A N 1
ATOM 586 C CA . ILE A 1 80 ? 6.689 4.441 -22.476 1.00 87.69 80 ILE A CA 1
ATOM 587 C C . ILE A 1 80 ? 7.489 3.205 -22.904 1.00 87.69 80 ILE A C 1
ATOM 589 O O . ILE A 1 80 ? 8.519 3.323 -23.552 1.00 87.69 80 ILE A O 1
ATOM 593 N N . SER A 1 81 ? 7.030 2.000 -22.563 1.00 85.25 81 SER A N 1
ATOM 594 C CA . SER A 1 81 ? 7.696 0.762 -22.981 1.00 85.25 81 SER A CA 1
ATOM 595 C C . SER A 1 81 ? 7.598 0.502 -24.488 1.00 85.25 81 SER A C 1
ATOM 597 O O . SER A 1 81 ? 8.335 -0.346 -24.994 1.00 85.25 81 SER A O 1
ATOM 599 N N . ARG A 1 82 ? 6.649 1.144 -25.180 1.00 76.81 82 ARG A N 1
ATOM 600 C CA . ARG A 1 82 ? 6.399 0.979 -26.618 1.00 76.81 82 ARG A CA 1
ATOM 601 C C . ARG A 1 82 ? 6.953 2.128 -27.468 1.00 76.81 82 ARG A C 1
ATOM 603 O O . ARG A 1 82 ? 6.976 1.979 -28.687 1.00 76.81 82 ARG A O 1
ATOM 610 N N . SER A 1 83 ? 7.349 3.240 -26.848 1.00 60.69 83 SER A N 1
ATOM 611 C CA . SER A 1 83 ? 8.012 4.395 -27.476 1.00 60.69 83 SER A CA 1
ATOM 612 C C . SER A 1 83 ? 9.527 4.277 -27.398 1.00 60.69 83 SER A C 1
ATOM 614 O O . SER A 1 83 ? 10.186 4.555 -28.418 1.00 60.69 83 SER A O 1
#

Secondary structure (DSSP, 8-state):
-HHHHHHHHHHS-HHHHHHHHHHHHHHHHHHHHHHHHHHHHHHHHHTTHHHHHHHHHHHHHHHHHHHHHHHHHHHHHHHHHH-

Organism: NCBI:txid412755

InterPro domains:
  IPR002528 Multi antimicrobial extrusion protein [PF01554] (24-82)
  IPR051327 Multi Antimicrobial Extrusion Protein MepA [PTHR43823] (1-82)

Foldseek 3Di:
DVVVVVCCVPPDDPVVVCCVPVVVVVVVVVVVVVVVVVVLVCLCVVVNPVSNVVCVVCVVVVCVVVVVVCCCPVVVVVVVVVD

Sequence (83 aa):
MHDERQKMLANERIGTLLWKLALPAGIGMFVMALYNVVDTIFIGQVVGTLGIAGLTIVFPIQILVMGTGMLIGIGGASLISRS

Radius of gyration: 18.97 Å; chains: 1; bounding box: 41×22×46 Å